Protein AF-A0A1B7X3L7-F1 (afdb_monomer_lite)

Structure (mmCIF, N/CA/C/O backbone):
data_AF-A0A1B7X3L7-F1
#
_entry.id   AF-A0A1B7X3L7-F1
#
loop_
_atom_site.group_PDB
_atom_site.id
_atom_site.type_symbol
_atom_site.label_atom_id
_atom_site.label_alt_id
_atom_site.label_comp_id
_atom_site.label_asym_id
_atom_site.label_entity_id
_atom_site.label_seq_id
_atom_site.pdbx_PDB_ins_code
_atom_site.Cartn_x
_atom_site.Cartn_y
_atom_site.Cartn_z
_atom_site.occupancy
_atom_site.B_iso_or_equiv
_atom_site.auth_seq_id
_atom_site.auth_comp_id
_atom_site.auth_asym_id
_atom_site.auth_atom_id
_atom_site.pdbx_PDB_model_num
ATOM 1 N N . MET A 1 1 ? -7.294 -8.422 2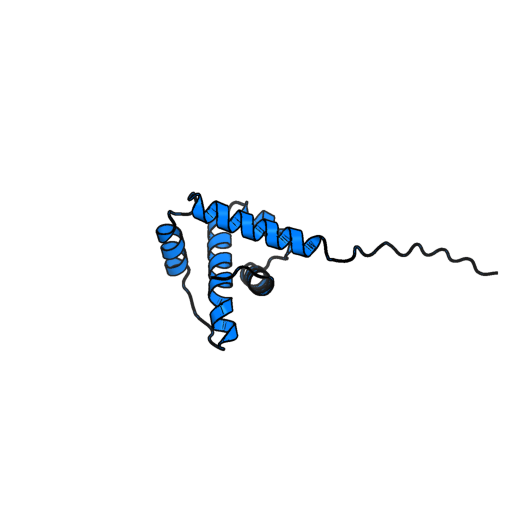.032 1.00 75.94 1 MET A N 1
ATOM 2 C CA . MET A 1 1 ? -7.029 -7.068 1.489 1.00 75.94 1 MET A CA 1
ATOM 3 C C . MET A 1 1 ? -7.841 -6.872 0.219 1.00 75.94 1 MET A C 1
ATOM 5 O O . MET A 1 1 ? -8.137 -7.863 -0.444 1.00 75.94 1 MET A O 1
ATOM 9 N N . ARG A 1 2 ? -8.229 -5.640 -0.125 1.00 77.69 2 ARG A N 1
ATOM 10 C CA . ARG A 1 2 ? -8.956 -5.361 -1.372 1.00 77.69 2 ARG A CA 1
ATOM 11 C C . ARG A 1 2 ? -8.414 -4.111 -2.049 1.00 77.69 2 ARG A C 1
ATOM 13 O O . ARG A 1 2 ? -8.508 -3.024 -1.499 1.00 77.69 2 ARG A O 1
ATOM 20 N N . PHE A 1 3 ? -7.929 -4.277 -3.272 1.00 78.25 3 PHE A N 1
ATOM 21 C CA . PHE A 1 3 ? -7.471 -3.184 -4.120 1.00 78.25 3 PHE A CA 1
ATOM 22 C C . PHE A 1 3 ? -8.656 -2.618 -4.905 1.00 78.25 3 PHE A C 1
ATOM 24 O O . PHE A 1 3 ? -9.285 -3.314 -5.700 1.00 78.25 3 PHE A O 1
ATOM 31 N N . CYS A 1 4 ? -9.034 -1.375 -4.616 1.00 80.06 4 CYS A N 1
ATOM 32 C CA . CYS A 1 4 ? -10.146 -0.689 -5.269 1.00 80.06 4 CYS A CA 1
ATOM 33 C C . CYS A 1 4 ? -9.919 0.826 -5.277 1.00 80.06 4 CYS A C 1
ATOM 35 O O . CYS A 1 4 ? -9.005 1.322 -4.617 1.00 80.06 4 CYS A O 1
ATOM 37 N N . THR A 1 5 ? -10.780 1.579 -5.967 1.00 83.19 5 THR A N 1
ATOM 38 C CA . THR A 1 5 ? -10.686 3.048 -6.064 1.00 83.19 5 THR A CA 1
ATOM 39 C C . THR A 1 5 ? -10.604 3.734 -4.697 1.00 83.19 5 THR A C 1
ATOM 41 O O . THR A 1 5 ? -9.929 4.750 -4.566 1.00 83.19 5 THR A O 1
ATOM 44 N N . TRP A 1 6 ? -11.244 3.176 -3.661 1.00 87.06 6 TRP A N 1
ATOM 45 C CA . TRP A 1 6 ? -11.141 3.707 -2.299 1.00 87.06 6 TRP A CA 1
ATOM 46 C C . TRP A 1 6 ? -9.729 3.543 -1.730 1.00 87.06 6 TRP A C 1
ATOM 48 O O . TRP A 1 6 ? -9.155 4.517 -1.257 1.00 87.06 6 TRP A O 1
ATOM 58 N N . SER A 1 7 ? -9.146 2.346 -1.830 1.00 86.06 7 SER A N 1
ATOM 59 C CA . SER A 1 7 ? -7.793 2.062 -1.333 1.00 86.06 7 SER A CA 1
ATOM 60 C C . SER A 1 7 ? -6.738 2.877 -2.071 1.00 86.06 7 SER A C 1
ATOM 62 O O . SER A 1 7 ? -5.815 3.376 -1.443 1.00 86.06 7 SER A O 1
ATOM 64 N N . LEU A 1 8 ? -6.918 3.090 -3.377 1.00 84.62 8 LEU A N 1
ATOM 65 C CA . LEU A 1 8 ? -6.053 3.966 -4.171 1.00 84.62 8 LEU A CA 1
ATOM 66 C C . LEU A 1 8 ? -6.184 5.431 -3.743 1.00 84.62 8 LEU A C 1
ATOM 68 O O . LEU A 1 8 ? -5.182 6.106 -3.538 1.00 84.62 8 LEU A O 1
ATOM 72 N N . LYS A 1 9 ? -7.412 5.924 -3.535 1.00 86.19 9 LYS A N 1
ATOM 73 C CA . LYS A 1 9 ? -7.634 7.283 -3.022 1.00 86.19 9 LYS A CA 1
ATOM 74 C C . LYS A 1 9 ? -7.009 7.469 -1.639 1.00 86.19 9 LYS A C 1
ATOM 76 O O . LYS A 1 9 ? -6.418 8.513 -1.377 1.00 86.19 9 LYS A O 1
ATOM 81 N N . ARG A 1 10 ? -7.140 6.472 -0.764 1.00 88.56 10 ARG A N 1
ATOM 82 C CA . ARG A 1 10 ? -6.545 6.476 0.574 1.00 88.56 10 ARG A CA 1
ATOM 83 C C . ARG A 1 10 ? -5.019 6.478 0.502 1.00 88.56 10 ARG A C 1
ATOM 85 O O . ARG A 1 10 ? -4.395 7.300 1.163 1.00 88.56 10 ARG A O 1
ATOM 92 N N . PHE A 1 11 ? -4.443 5.652 -0.365 1.00 90.19 11 PHE A N 1
ATOM 93 C CA . PHE A 1 11 ? -3.012 5.632 -0.646 1.00 90.19 11 PHE A CA 1
ATOM 94 C C . PHE A 1 11 ? -2.498 6.998 -1.124 1.00 90.19 11 PHE A C 1
ATOM 96 O O . PHE A 1 11 ? -1.550 7.521 -0.545 1.00 90.19 11 PHE A O 1
ATOM 103 N N . CYS A 1 12 ? -3.173 7.632 -2.089 1.00 89.25 12 CYS A N 1
ATOM 104 C CA . CYS A 1 12 ? -2.844 8.986 -2.546 1.00 89.25 12 CYS A CA 1
ATOM 105 C C . CYS A 1 12 ? -2.846 10.012 -1.404 1.00 89.25 12 CYS A C 1
ATOM 107 O O . CYS A 1 12 ? -1.952 10.846 -1.321 1.00 89.25 12 CYS A O 1
ATOM 109 N N . GLN A 1 13 ? -3.830 9.944 -0.501 1.00 89.44 13 GLN A N 1
ATOM 110 C CA . GLN A 1 13 ? -3.902 10.841 0.658 1.00 89.44 13 GLN A CA 1
ATOM 111 C C . GLN A 1 13 ? -2.750 10.630 1.639 1.00 89.44 13 GLN A C 1
ATOM 113 O O . GLN A 1 13 ? -2.235 11.602 2.179 1.00 89.44 13 GLN A O 1
ATOM 118 N N . VAL A 1 14 ? -2.376 9.374 1.882 1.00 88.81 14 VAL A N 1
ATOM 119 C CA . VAL A 1 14 ? -1.278 9.013 2.785 1.00 88.81 14 VAL A CA 1
ATOM 120 C C . VAL A 1 14 ? 0.066 9.437 2.199 1.00 88.81 14 VAL A C 1
ATOM 122 O O . VAL A 1 14 ? 0.875 10.011 2.918 1.00 88.81 14 VAL A O 1
ATOM 125 N N . GLN A 1 15 ? 0.282 9.202 0.903 1.00 85.44 15 GLN A N 1
ATOM 126 C CA . GLN A 1 15 ? 1.529 9.564 0.228 1.00 85.44 15 GLN A CA 1
ATOM 127 C C . GLN A 1 15 ? 1.618 11.036 -0.178 1.00 85.44 15 GLN A C 1
ATOM 129 O O . GLN A 1 15 ? 2.686 11.495 -0.567 1.00 85.44 15 GLN A O 1
ATOM 134 N N . GLY A 1 16 ? 0.516 11.787 -0.108 1.00 87.00 16 GLY A N 1
ATOM 135 C CA . GLY A 1 16 ? 0.483 13.177 -0.564 1.00 87.00 16 GLY A CA 1
ATOM 136 C C . GLY A 1 16 ? 0.642 13.325 -2.081 1.00 87.00 16 GLY A C 1
ATOM 137 O O . GLY A 1 16 ? 1.075 14.377 -2.540 1.00 87.00 16 GLY A O 1
ATOM 138 N N . ILE A 1 17 ? 0.289 12.290 -2.849 1.00 86.88 17 ILE A N 1
ATOM 139 C CA . ILE A 1 17 ? 0.429 12.250 -4.312 1.00 86.88 17 ILE A CA 1
ATOM 140 C C . ILE A 1 17 ? -0.930 12.273 -5.007 1.00 86.88 17 ILE A C 1
ATOM 142 O O . ILE A 1 17 ? -1.960 11.894 -4.438 1.00 86.88 17 ILE A O 1
ATOM 146 N N . SER A 1 18 ? -0.949 12.672 -6.273 1.00 83.81 18 SER A N 1
ATOM 147 C CA . SER A 1 18 ? -2.123 12.535 -7.128 1.00 83.81 18 SER A CA 1
ATOM 148 C C . SER A 1 18 ? -2.252 11.112 -7.700 1.00 83.81 18 SER A C 1
ATOM 150 O O . SER A 1 18 ? -1.269 10.374 -7.780 1.00 83.81 18 SER A O 1
ATOM 152 N N . PRO A 1 19 ? -3.449 10.698 -8.162 1.00 79.88 19 PRO A N 1
ATOM 153 C CA . PRO A 1 19 ? -3.625 9.396 -8.807 1.00 79.88 19 PRO A CA 1
ATOM 154 C C . PRO A 1 19 ? -2.744 9.163 -10.044 1.00 79.88 19 PRO A C 1
ATOM 156 O O . PRO A 1 19 ? -2.467 8.016 -10.377 1.00 79.88 19 PRO A O 1
ATOM 159 N N . ALA A 1 20 ? -2.308 10.231 -10.722 1.00 80.62 20 ALA A N 1
ATOM 160 C CA . ALA A 1 20 ? -1.426 10.135 -11.885 1.00 80.62 20 ALA A CA 1
ATOM 161 C C . ALA A 1 20 ? 0.004 9.711 -11.506 1.00 80.62 20 ALA A C 1
ATOM 163 O O . ALA A 1 20 ? 0.689 9.094 -12.312 1.00 80.62 20 ALA A O 1
ATOM 164 N N . GLU A 1 21 ? 0.422 9.993 -10.272 1.00 82.62 21 GLU A N 1
ATOM 165 C CA . GLU A 1 21 ? 1.775 9.742 -9.760 1.00 82.62 21 GLU A CA 1
ATOM 166 C C . GLU A 1 21 ? 1.897 8.371 -9.072 1.00 82.62 21 GLU A C 1
ATOM 168 O O . GLU A 1 21 ? 2.968 8.009 -8.591 1.00 82.62 21 GLU A O 1
ATOM 173 N N . ILE A 1 22 ? 0.816 7.576 -9.020 1.00 82.81 22 ILE A N 1
ATOM 174 C CA . ILE A 1 22 ? 0.821 6.249 -8.376 1.00 82.81 22 ILE A CA 1
ATOM 175 C C . ILE A 1 22 ? 1.854 5.322 -9.027 1.00 82.81 22 ILE A C 1
ATOM 177 O O . ILE A 1 22 ? 2.570 4.618 -8.319 1.00 82.81 22 ILE A O 1
ATOM 181 N N . GLY A 1 23 ? 1.932 5.310 -10.362 1.00 79.19 23 GLY A N 1
ATOM 182 C CA . GLY A 1 23 ? 2.878 4.458 -11.089 1.00 79.19 23 GLY A CA 1
ATOM 183 C C . GLY A 1 23 ? 4.334 4.814 -10.789 1.00 79.19 23 GLY A C 1
ATOM 184 O O . GLY A 1 23 ? 5.150 3.924 -10.549 1.00 79.19 23 GLY A O 1
ATOM 185 N N . ASP A 1 24 ? 4.636 6.110 -10.719 1.00 82.62 24 ASP A N 1
ATOM 186 C CA . ASP A 1 24 ? 5.977 6.613 -10.414 1.00 82.62 24 ASP A CA 1
ATOM 187 C C . ASP A 1 24 ? 6.353 6.332 -8.950 1.00 82.62 24 ASP A C 1
ATOM 189 O O . ASP A 1 24 ? 7.455 5.870 -8.659 1.00 82.62 24 ASP A O 1
ATOM 193 N N . ALA A 1 25 ? 5.412 6.507 -8.017 1.00 82.94 25 ALA A N 1
ATOM 194 C CA . ALA A 1 25 ? 5.632 6.221 -6.600 1.00 82.94 25 ALA A CA 1
ATOM 195 C C . ALA A 1 25 ? 5.915 4.734 -6.323 1.00 82.94 25 ALA A C 1
ATOM 197 O O . ALA A 1 25 ? 6.693 4.415 -5.428 1.00 82.94 25 ALA A O 1
ATOM 198 N N . LEU A 1 26 ? 5.302 3.826 -7.090 1.00 80.38 26 LEU A N 1
ATOM 199 C CA . LEU 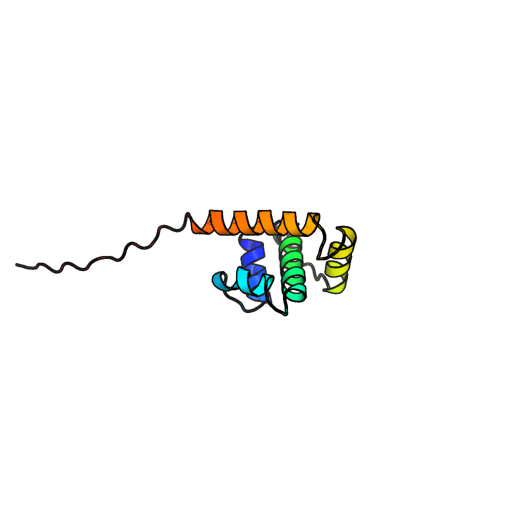A 1 26 ? 5.495 2.375 -6.967 1.00 80.38 26 LEU A CA 1
ATOM 200 C C . LEU A 1 26 ? 6.711 1.839 -7.743 1.00 80.38 26 LEU A C 1
ATOM 202 O O . LEU A 1 26 ? 6.965 0.637 -7.699 1.00 80.38 26 LEU A O 1
ATOM 206 N N . SER A 1 27 ? 7.429 2.695 -8.475 1.00 76.88 27 SER A N 1
ATOM 207 C CA . SER A 1 27 ? 8.597 2.311 -9.283 1.00 76.88 27 SER A CA 1
ATOM 208 C C . SER A 1 27 ? 9.870 3.116 -8.973 1.00 76.88 27 SER A C 1
ATOM 210 O O . SER A 1 27 ? 10.940 2.781 -9.481 1.00 76.88 27 SER A O 1
ATOM 212 N N . GLY A 1 28 ? 9.776 4.152 -8.131 1.00 72.56 28 GLY A N 1
ATOM 213 C CA . GLY A 1 28 ? 10.884 5.024 -7.727 1.00 72.56 28 GLY A CA 1
ATOM 214 C C . GLY A 1 28 ? 11.735 4.518 -6.551 1.00 72.56 28 GLY A C 1
ATOM 215 O O . GLY A 1 28 ? 11.615 3.387 -6.086 1.00 72.56 28 GLY A O 1
ATOM 216 N N . GLU A 1 29 ? 12.608 5.375 -6.018 1.00 66.81 29 GLU A N 1
ATOM 217 C CA . GLU A 1 29 ? 13.546 5.004 -4.940 1.00 66.81 29 GLU A CA 1
ATOM 218 C C . GLU A 1 29 ? 12.855 4.694 -3.598 1.00 66.81 29 GLU A C 1
ATOM 220 O O . GLU A 1 29 ? 13.303 3.819 -2.861 1.00 66.81 29 GLU A O 1
ATOM 225 N N . SER A 1 30 ? 11.716 5.331 -3.308 1.00 72.44 30 SER A N 1
ATOM 226 C CA . SER A 1 30 ? 10.895 5.075 -2.109 1.00 72.44 30 SER A CA 1
ATOM 227 C C . SER A 1 30 ? 9.808 4.016 -2.339 1.00 72.44 30 SER A C 1
ATOM 229 O O . SER A 1 30 ? 8.751 4.046 -1.704 1.00 72.44 30 SER A O 1
ATOM 231 N N . THR A 1 31 ? 10.048 3.077 -3.262 1.00 81.88 31 THR A N 1
ATOM 232 C CA . THR A 1 31 ? 9.059 2.058 -3.642 1.00 81.88 31 THR A CA 1
ATOM 233 C C . THR A 1 31 ? 8.602 1.237 -2.439 1.00 81.88 31 THR A C 1
ATOM 235 O O . THR A 1 31 ? 7.411 0.991 -2.310 1.00 81.88 31 THR A O 1
ATOM 238 N N . LEU A 1 32 ? 9.489 0.859 -1.512 1.00 83.44 32 LEU A N 1
ATOM 239 C CA . LEU A 1 32 ? 9.090 0.039 -0.361 1.00 83.44 32 LEU A CA 1
ATOM 240 C C . LEU A 1 32 ? 8.044 0.736 0.524 1.00 83.44 32 LEU A C 1
ATOM 242 O O . LEU A 1 32 ? 6.999 0.151 0.801 1.00 83.44 32 LEU A O 1
ATOM 246 N N . ASP A 1 33 ? 8.267 1.999 0.887 1.00 87.94 33 ASP A N 1
ATOM 247 C CA . ASP A 1 33 ? 7.305 2.776 1.678 1.00 87.94 33 ASP A CA 1
ATOM 248 C C . ASP A 1 33 ? 5.976 2.956 0.932 1.00 87.94 33 ASP A C 1
ATOM 250 O O . ASP A 1 33 ? 4.893 2.887 1.520 1.00 87.94 33 ASP A O 1
ATOM 254 N N . ALA A 1 34 ? 6.029 3.143 -0.390 1.00 88.81 34 ALA A N 1
ATOM 255 C CA . ALA A 1 34 ? 4.833 3.223 -1.220 1.00 88.81 34 ALA A CA 1
ATOM 256 C C . ALA A 1 34 ? 4.058 1.895 -1.247 1.00 88.81 34 ALA A C 1
ATOM 258 O O . ALA A 1 34 ? 2.834 1.892 -1.106 1.00 88.81 34 ALA A O 1
ATOM 259 N N . ILE A 1 35 ? 4.753 0.764 -1.362 1.00 87.69 35 ILE A N 1
ATOM 260 C CA . ILE A 1 35 ? 4.165 -0.578 -1.314 1.00 87.69 35 ILE A CA 1
ATOM 261 C C . ILE A 1 35 ? 3.499 -0.824 0.045 1.00 87.69 35 ILE A C 1
ATOM 263 O O . ILE A 1 35 ? 2.345 -1.258 0.092 1.00 87.69 35 ILE A O 1
ATOM 267 N N . VAL A 1 36 ? 4.190 -0.495 1.138 1.00 91.12 36 VAL A N 1
ATOM 268 C CA . VAL A 1 36 ? 3.678 -0.620 2.509 1.00 91.12 36 VAL A CA 1
ATOM 269 C C . VAL A 1 36 ?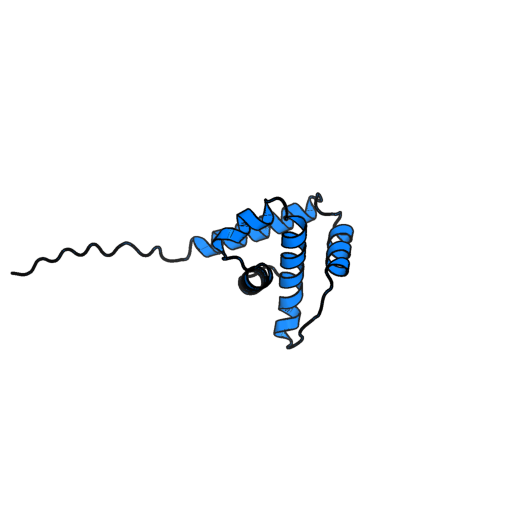 2.411 0.219 2.685 1.00 91.12 36 VAL A C 1
ATOM 271 O O . VAL A 1 36 ? 1.359 -0.301 3.062 1.00 91.12 36 VAL A O 1
ATOM 274 N N . ASN A 1 37 ? 2.448 1.500 2.313 1.00 91.12 37 ASN A N 1
ATOM 275 C CA . ASN A 1 37 ? 1.292 2.392 2.417 1.00 91.12 37 ASN A CA 1
ATOM 276 C C . ASN A 1 37 ? 0.107 1.940 1.548 1.00 91.12 37 ASN A C 1
ATOM 278 O O . ASN A 1 37 ? -1.059 2.108 1.934 1.00 91.12 37 ASN A O 1
ATOM 282 N N . LEU A 1 38 ? 0.378 1.353 0.382 1.00 89.06 38 LEU A N 1
ATOM 283 C CA . LEU A 1 38 ? -0.650 0.815 -0.501 1.00 89.06 38 LEU A CA 1
ATOM 284 C C . LEU A 1 38 ? -1.319 -0.425 0.103 1.00 89.06 38 LEU A C 1
ATOM 286 O O . LEU A 1 38 ? -2.551 -0.501 0.136 1.00 89.06 38 LEU A O 1
ATOM 290 N N . LEU A 1 39 ? -0.529 -1.380 0.599 1.00 89.00 39 LEU A N 1
ATOM 291 C CA . LEU A 1 39 ? -1.028 -2.590 1.257 1.00 89.00 39 LEU A CA 1
ATOM 292 C C . LEU A 1 39 ? -1.827 -2.243 2.511 1.00 89.00 39 LEU A C 1
ATOM 294 O O . LEU A 1 39 ? -2.934 -2.757 2.688 1.00 89.00 39 LEU A O 1
ATOM 298 N N . ARG A 1 40 ? -1.337 -1.289 3.310 1.00 91.25 40 ARG A N 1
ATOM 299 C CA . ARG A 1 40 ? -2.062 -0.736 4.459 1.00 91.25 40 ARG A CA 1
ATOM 300 C C . ARG A 1 40 ? -3.431 -0.199 4.049 1.00 91.25 40 ARG A C 1
ATOM 302 O O . ARG A 1 40 ? -4.453 -0.620 4.585 1.00 91.25 40 ARG A O 1
ATOM 309 N N . SER A 1 41 ? -3.478 0.640 3.016 1.00 89.94 41 SER A N 1
ATOM 310 C CA . SER A 1 41 ? -4.726 1.216 2.489 1.00 89.94 41 SER A CA 1
ATOM 311 C C . SER A 1 41 ? -5.693 0.155 1.930 1.00 89.94 41 SER A C 1
ATOM 313 O O . SER A 1 41 ? -6.918 0.300 1.991 1.00 89.94 41 SER A O 1
ATOM 315 N N . ALA A 1 42 ? -5.167 -0.937 1.372 1.00 88.44 42 ALA A N 1
ATOM 316 C CA . ALA A 1 42 ? -5.956 -2.069 0.885 1.00 88.44 42 ALA A CA 1
ATOM 317 C C . ALA A 1 42 ? -6.483 -2.970 2.018 1.00 88.44 42 ALA A C 1
ATOM 319 O O . ALA A 1 42 ? -7.541 -3.594 1.869 1.00 88.44 42 ALA A O 1
ATOM 320 N N . ALA A 1 43 ? -5.764 -3.053 3.137 1.00 88.94 43 ALA A N 1
ATOM 321 C CA . ALA A 1 43 ? -6.187 -3.742 4.353 1.00 88.94 43 ALA A CA 1
ATOM 322 C C . ALA A 1 43 ? -7.206 -2.921 5.164 1.00 88.94 43 ALA A C 1
ATOM 324 O O . ALA A 1 43 ? -8.128 -3.499 5.733 1.00 88.94 43 ALA A O 1
ATOM 325 N N . GLU A 1 44 ? -7.102 -1.588 5.149 1.00 88.31 44 GLU A N 1
ATOM 326 C CA . GLU A 1 44 ? -8.038 -0.665 5.810 1.00 88.31 44 GLU A CA 1
ATOM 327 C C . GLU A 1 44 ? -9.464 -0.763 5.248 1.00 88.31 44 GLU A C 1
ATOM 329 O O . GLU A 1 44 ? -10.430 -0.734 6.002 1.00 88.31 44 GLU A O 1
ATOM 334 N N . TYR A 1 45 ? -9.622 -0.899 3.928 1.00 86.31 45 TYR A N 1
ATOM 335 C CA . TYR A 1 45 ? -10.933 -0.822 3.268 1.00 86.31 45 TYR A CA 1
ATOM 336 C C . TYR A 1 45 ? -12.037 -1.749 3.822 1.00 86.31 45 TYR A C 1
ATOM 338 O O . TYR A 1 45 ? -13.145 -1.256 4.053 1.00 86.31 45 TYR A O 1
ATOM 346 N N . PRO A 1 46 ? -11.820 -3.071 3.999 1.00 84.44 46 PRO A N 1
ATOM 347 C CA . PRO A 1 46 ? -12.850 -3.944 4.564 1.00 84.44 46 PRO A CA 1
ATOM 348 C C . PRO A 1 46 ? -13.272 -3.514 5.974 1.00 84.44 46 PRO A C 1
ATOM 350 O O . PRO A 1 46 ? -14.462 -3.504 6.261 1.00 84.44 46 PRO A O 1
ATOM 353 N N . LEU A 1 47 ? -12.326 -3.069 6.803 1.00 87.06 47 LEU A N 1
ATOM 354 C CA . LEU A 1 47 ? -12.583 -2.631 8.177 1.00 87.06 47 LEU A CA 1
ATOM 355 C C . LEU A 1 47 ? -13.272 -1.263 8.217 1.00 87.06 47 LEU A C 1
ATOM 357 O O . LEU A 1 47 ? -14.210 -1.056 8.983 1.00 87.06 47 LEU A O 1
ATOM 361 N N . TYR A 1 48 ? -12.901 -0.365 7.303 1.00 84.75 48 TYR A N 1
ATOM 362 C CA . TYR A 1 48 ? -13.559 0.927 7.137 1.00 84.75 48 TYR A CA 1
ATOM 363 C C . TYR A 1 48 ? -15.050 0.772 6.809 1.00 84.75 48 TYR A C 1
ATOM 365 O O . TYR A 1 48 ? -15.883 1.524 7.313 1.00 84.75 48 TYR A O 1
ATOM 373 N N . LYS A 1 49 ? -15.415 -0.230 5.998 1.00 77.75 49 LYS A N 1
ATOM 374 C CA . LYS A 1 49 ? -16.824 -0.548 5.703 1.00 77.75 49 LYS A CA 1
ATOM 375 C C . LYS A 1 49 ? -17.613 -1.011 6.926 1.00 77.75 49 LYS A C 1
ATOM 377 O O . LYS A 1 49 ? -18.830 -0.863 6.937 1.00 77.75 49 LYS A O 1
ATOM 382 N N . GLU A 1 50 ? -16.928 -1.540 7.930 1.00 86.00 50 GLU A N 1
ATOM 383 C CA . GLU A 1 50 ? -17.495 -1.978 9.207 1.00 86.00 50 GLU A CA 1
ATOM 384 C C . GLU A 1 50 ? -17.454 -0.864 10.271 1.00 86.00 50 GLU A C 1
ATOM 386 O O . GLU A 1 50 ? -17.869 -1.073 11.407 1.00 86.00 50 GLU A O 1
ATOM 391 N N . GLY A 1 51 ? -16.987 0.340 9.909 1.00 84.94 51 GLY A N 1
ATOM 392 C CA . GLY A 1 51 ? -16.847 1.476 10.823 1.00 84.94 51 GLY A CA 1
ATOM 393 C C . GLY A 1 51 ? -15.625 1.386 11.739 1.00 84.94 51 GLY A C 1
ATOM 394 O O . GLY A 1 51 ? -15.518 2.154 12.693 1.00 84.94 51 GLY A O 1
ATOM 395 N N . ILE A 1 52 ? -14.704 0.465 11.456 1.00 87.12 52 ILE A N 1
ATOM 396 C CA . ILE A 1 52 ? -13.474 0.264 12.215 1.00 87.12 52 ILE A CA 1
ATOM 397 C C . ILE A 1 52 ? -12.349 1.030 11.519 1.00 87.12 52 ILE A C 1
ATOM 399 O O . ILE A 1 52 ? -12.121 0.874 10.319 1.00 87.12 52 ILE A O 1
ATOM 403 N N . THR A 1 53 ? -11.615 1.831 12.288 1.00 80.06 53 THR A N 1
ATOM 404 C CA . THR A 1 53 ? -10.403 2.511 11.816 1.00 80.06 53 THR A CA 1
ATOM 405 C C . THR A 1 53 ? -9.189 1.768 12.370 1.00 80.06 53 THR A C 1
ATOM 407 O O . THR A 1 53 ? -8.771 2.051 13.494 1.00 80.06 53 THR A O 1
ATOM 410 N N . PRO A 1 54 ? -8.652 0.773 11.646 1.00 79.88 54 PRO A N 1
ATOM 411 C CA . PRO A 1 54 ? -7.482 0.043 12.108 1.00 79.88 54 PRO A CA 1
ATOM 412 C C . PRO A 1 54 ? -6.246 0.946 12.082 1.00 79.88 54 PRO A C 1
ATOM 414 O O . PRO A 1 54 ? -6.123 1.823 11.227 1.00 79.88 54 PRO A O 1
ATOM 417 N N . ASN A 1 55 ? -5.322 0.706 13.009 1.00 82.38 55 ASN A N 1
ATOM 418 C CA . ASN A 1 55 ? -4.027 1.373 13.050 1.00 82.38 55 ASN A CA 1
ATOM 419 C C . ASN A 1 55 ? -2.925 0.339 12.815 1.00 82.38 55 ASN A C 1
ATOM 421 O O . ASN A 1 55 ? -2.305 -0.129 13.765 1.00 82.38 55 ASN A O 1
ATOM 425 N N . PHE A 1 56 ? -2.751 -0.057 11.555 1.00 88.12 56 PHE A N 1
ATOM 426 C CA . PHE A 1 56 ? -1.677 -0.964 11.163 1.00 88.12 56 PHE A CA 1
ATOM 427 C C . PHE A 1 56 ? -0.350 -0.210 11.136 1.00 88.12 56 PHE A C 1
ATOM 429 O O . PHE A 1 56 ? -0.238 0.844 10.504 1.00 88.12 56 PHE A O 1
ATOM 436 N N . THR A 1 57 ? 0.646 -0.761 11.811 1.00 90.00 57 THR A N 1
ATOM 437 C CA . THR A 1 57 ? 2.018 -0.261 11.793 1.00 90.00 57 THR A CA 1
ATOM 438 C C . THR A 1 57 ? 2.745 -0.723 10.535 1.00 90.00 57 THR A C 1
ATOM 440 O O . THR A 1 57 ? 2.403 -1.743 9.938 1.00 90.00 57 THR A O 1
ATOM 443 N N . ASP A 1 58 ? 3.783 0.008 10.137 1.00 87.75 58 ASP A N 1
ATOM 444 C CA . ASP A 1 58 ? 4.554 -0.336 8.938 1.00 87.75 58 ASP A CA 1
ATOM 445 C C . ASP A 1 58 ? 5.268 -1.691 9.086 1.00 87.75 58 ASP A C 1
ATOM 447 O O . ASP A 1 58 ? 5.375 -2.435 8.116 1.00 87.75 58 ASP A O 1
ATOM 451 N N . LEU A 1 59 ? 5.670 -2.060 10.311 1.00 90.31 59 LEU A N 1
ATOM 452 C CA . LEU A 1 59 ? 6.276 -3.362 10.609 1.00 90.31 59 LEU A CA 1
ATOM 453 C C . LEU A 1 59 ? 5.299 -4.523 10.397 1.00 90.31 59 LEU A C 1
ATOM 455 O O . LEU A 1 59 ? 5.673 -5.510 9.778 1.00 90.31 59 LEU A O 1
ATOM 459 N N . GLU A 1 60 ? 4.041 -4.389 10.830 1.00 91.44 60 GLU A N 1
ATOM 460 C CA . GLU A 1 60 ? 3.021 -5.424 10.591 1.00 91.44 60 GLU A CA 1
ATOM 461 C C . GLU A 1 60 ? 2.774 -5.632 9.094 1.00 91.44 60 GLU A C 1
ATOM 463 O O . GLU A 1 60 ? 2.568 -6.753 8.638 1.00 91.44 60 GLU A O 1
ATOM 468 N N . VAL A 1 61 ? 2.812 -4.554 8.309 1.00 90.25 61 VAL A N 1
ATOM 469 C CA . VAL A 1 61 ? 2.656 -4.647 6.856 1.00 90.25 61 VAL A CA 1
ATOM 470 C C . VAL A 1 61 ? 3.887 -5.292 6.211 1.00 90.25 61 VAL A C 1
ATOM 472 O O . VAL A 1 61 ? 3.726 -6.080 5.279 1.00 90.25 61 VAL A O 1
ATOM 475 N N . CYS A 1 62 ? 5.096 -5.003 6.700 1.00 90.94 62 CYS A N 1
ATOM 476 C CA . CYS A 1 62 ? 6.318 -5.687 6.274 1.00 90.94 62 CYS A CA 1
ATOM 477 C C . CYS A 1 62 ? 6.272 -7.189 6.582 1.00 90.94 62 CYS A C 1
ATOM 479 O O . CYS A 1 62 ? 6.584 -7.979 5.694 1.00 90.94 62 CYS A O 1
ATOM 481 N N . ASP A 1 63 ? 5.787 -7.589 7.760 1.00 92.25 63 ASP A N 1
ATOM 482 C CA . ASP A 1 63 ? 5.596 -9.005 8.103 1.00 92.25 63 ASP A CA 1
ATOM 483 C C . ASP A 1 63 ? 4.648 -9.691 7.104 1.00 92.25 63 ASP A C 1
ATOM 485 O O . ASP A 1 63 ? 4.930 -10.789 6.627 1.00 92.25 63 ASP A O 1
ATOM 489 N N . TRP A 1 64 ? 3.564 -9.025 6.682 1.00 90.88 64 TRP A N 1
ATOM 490 C CA . TRP A 1 64 ? 2.676 -9.574 5.648 1.00 90.88 64 TRP A CA 1
ATOM 491 C C . TRP A 1 64 ? 3.369 -9.735 4.295 1.00 90.88 64 TRP A C 1
ATOM 493 O O . TRP A 1 64 ? 3.054 -10.669 3.557 1.00 90.88 64 TRP A O 1
ATOM 503 N N . ILE A 1 65 ? 4.263 -8.806 3.939 1.00 88.25 65 ILE A N 1
ATOM 504 C CA . ILE A 1 65 ? 5.057 -8.880 2.708 1.00 88.25 65 ILE A CA 1
ATOM 505 C C . ILE A 1 65 ? 6.010 -10.076 2.786 1.00 88.25 65 ILE A C 1
ATOM 507 O O . ILE A 1 65 ? 6.116 -10.831 1.819 1.00 88.25 65 ILE A O 1
ATOM 511 N N . ASP A 1 66 ? 6.657 -10.293 3.926 1.00 89.88 66 ASP A N 1
ATOM 512 C CA . ASP A 1 66 ? 7.551 -11.431 4.136 1.00 89.88 66 ASP A CA 1
ATOM 513 C C . ASP A 1 66 ? 6.791 -12.767 4.123 1.00 89.88 66 ASP A C 1
ATOM 515 O O . ASP A 1 66 ? 7.223 -13.706 3.449 1.00 89.88 66 ASP A O 1
ATOM 519 N N . ASP A 1 67 ? 5.595 -12.829 4.718 1.00 89.38 67 ASP A N 1
ATOM 520 C CA . ASP A 1 67 ? 4.710 -14.005 4.696 1.00 89.38 67 ASP A CA 1
ATOM 521 C C . ASP A 1 67 ? 4.304 -14.427 3.271 1.00 89.38 67 ASP A C 1
ATOM 523 O O . ASP A 1 67 ? 4.112 -15.615 2.977 1.00 89.38 67 ASP A O 1
ATOM 527 N N . ILE A 1 68 ? 4.183 -13.471 2.343 1.00 83.88 68 ILE A N 1
ATOM 528 C CA . ILE A 1 68 ? 3.903 -13.755 0.926 1.00 83.88 68 ILE A CA 1
ATOM 529 C C . ILE A 1 68 ? 5.172 -13.993 0.091 1.00 83.88 68 ILE A C 1
ATOM 531 O O . ILE A 1 68 ? 5.062 -14.291 -1.101 1.00 83.88 68 ILE A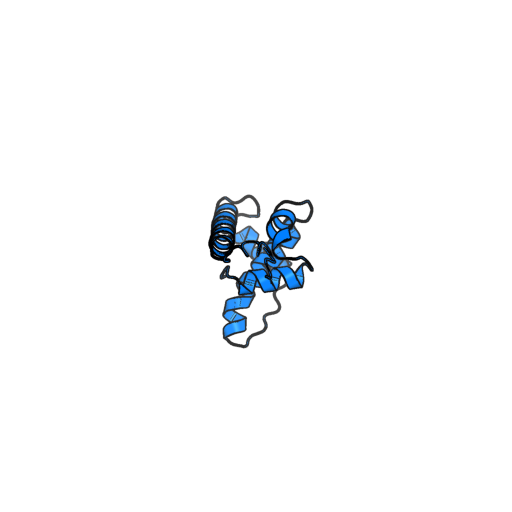 O 1
ATOM 535 N N . GLY A 1 69 ? 6.355 -13.973 0.711 1.00 84.44 69 GLY A N 1
ATOM 536 C CA . GLY A 1 69 ? 7.648 -14.294 0.098 1.00 84.44 69 GLY A CA 1
ATOM 537 C C . GLY A 1 69 ? 8.544 -13.085 -0.183 1.00 84.44 69 GLY A C 1
ATOM 538 O O . GLY A 1 69 ? 9.494 -13.206 -0.959 1.00 84.44 69 GLY A O 1
ATOM 539 N N . GLY A 1 70 ? 8.236 -11.926 0.394 1.00 86.00 70 GLY A N 1
ATOM 540 C CA . GLY A 1 70 ? 9.004 -10.693 0.269 1.00 86.00 70 GLY A CA 1
ATOM 541 C C . GLY A 1 70 ? 8.631 -9.832 -0.944 1.00 86.00 70 GLY A C 1
ATOM 542 O O . GLY A 1 70 ? 7.789 -10.183 -1.779 1.00 86.00 70 GLY A O 1
ATOM 543 N N . ILE A 1 71 ? 9.317 -8.692 -1.067 1.00 80.88 71 ILE A N 1
ATOM 544 C CA . ILE A 1 71 ? 9.050 -7.650 -2.080 1.00 80.88 71 ILE A CA 1
ATOM 545 C C . ILE A 1 71 ? 9.342 -8.142 -3.510 1.00 80.88 71 ILE A C 1
ATOM 547 O O . ILE A 1 71 ? 8.696 -7.740 -4.474 1.00 80.88 71 ILE A O 1
ATOM 551 N N . ALA A 1 72 ? 10.306 -9.052 -3.652 1.00 79.44 72 ALA A N 1
ATOM 552 C CA . ALA A 1 72 ? 10.676 -9.650 -4.934 1.00 79.44 72 ALA A CA 1
ATOM 553 C C . ALA A 1 72 ? 9.868 -10.918 -5.270 1.00 79.44 72 ALA A C 1
ATOM 555 O O . ALA A 1 72 ? 10.153 -11.576 -6.272 1.00 79.44 72 ALA A O 1
ATOM 556 N N . SER A 1 73 ? 8.885 -11.294 -4.442 1.00 84.69 73 SER A N 1
ATOM 557 C CA . SER A 1 73 ? 8.085 -12.492 -4.691 1.00 84.69 73 SER A CA 1
ATOM 558 C C . SER A 1 73 ? 7.223 -12.346 -5.940 1.00 84.69 73 SER A C 1
ATOM 560 O O . SER A 1 73 ? 6.641 -11.295 -6.219 1.00 84.69 73 SER A O 1
ATOM 562 N N . THR A 1 74 ? 7.061 -13.453 -6.661 1.00 84.06 74 THR A N 1
ATOM 563 C CA . THR A 1 74 ? 6.124 -13.539 -7.788 1.00 84.06 74 THR A CA 1
ATOM 564 C C . THR A 1 74 ? 4.691 -13.236 -7.352 1.00 84.06 74 THR A C 1
ATOM 566 O O . THR A 1 74 ? 3.953 -12.589 -8.083 1.00 84.06 74 THR A O 1
ATOM 569 N N . LYS A 1 75 ? 4.320 -13.607 -6.119 1.00 83.12 75 LYS A N 1
ATOM 570 C CA . LYS A 1 75 ? 3.003 -13.303 -5.545 1.00 83.12 75 LYS A CA 1
ATOM 571 C C . LYS A 1 75 ? 2.752 -11.803 -5.432 1.00 83.12 75 LYS A C 1
ATOM 573 O O . LYS A 1 75 ? 1.668 -11.341 -5.779 1.00 83.12 75 LYS A O 1
ATOM 578 N N . LEU A 1 76 ? 3.733 -11.038 -4.951 1.00 81.44 76 LEU A N 1
ATOM 579 C CA . LEU A 1 76 ? 3.583 -9.592 -4.851 1.00 81.44 76 LEU A CA 1
ATOM 580 C C . LEU A 1 76 ? 3.565 -8.941 -6.245 1.00 81.44 76 LEU A C 1
ATOM 582 O O . LEU A 1 76 ? 2.758 -8.045 -6.489 1.00 81.44 76 LEU A O 1
ATOM 586 N N . GLN A 1 77 ? 4.371 -9.438 -7.187 1.00 82.94 77 GLN A N 1
ATOM 587 C CA . GLN A 1 77 ? 4.324 -8.993 -8.585 1.00 82.94 77 GLN A CA 1
ATOM 588 C C . GLN A 1 77 ? 2.949 -9.233 -9.231 1.00 82.94 77 GLN A C 1
ATOM 590 O O . GLN A 1 77 ? 2.432 -8.347 -9.914 1.00 82.94 77 GLN A O 1
ATOM 595 N N . ASP A 1 78 ? 2.318 -10.380 -8.971 1.00 83.56 78 ASP A N 1
ATOM 596 C CA . ASP A 1 78 ? 0.967 -10.686 -9.454 1.00 83.56 78 ASP A CA 1
ATOM 597 C C . ASP A 1 78 ? -0.078 -9.729 -8.862 1.00 83.56 78 ASP A C 1
ATOM 599 O O . ASP A 1 78 ? -0.965 -9.252 -9.573 1.00 83.56 78 ASP A O 1
ATOM 603 N N . ILE A 1 79 ? 0.051 -9.378 -7.577 1.00 79.81 79 ILE A N 1
ATOM 604 C CA . ILE A 1 79 ? -0.803 -8.375 -6.925 1.00 79.81 79 ILE A CA 1
ATOM 605 C C . ILE A 1 79 ? -0.659 -7.011 -7.612 1.00 79.81 79 ILE A C 1
ATOM 607 O O . ILE A 1 79 ? -1.668 -6.374 -7.928 1.00 79.81 79 ILE A O 1
ATOM 611 N N . PHE A 1 80 ? 0.572 -6.573 -7.890 1.00 78.62 80 PHE A N 1
ATOM 612 C CA . PHE A 1 80 ? 0.818 -5.314 -8.598 1.00 78.62 80 PHE A CA 1
ATOM 613 C C . PHE A 1 80 ? 0.292 -5.322 -10.025 1.00 78.62 80 PHE A C 1
ATOM 615 O O . PHE A 1 80 ? -0.227 -4.307 -10.490 1.00 78.62 80 PHE A O 1
ATOM 622 N N . LYS A 1 81 ? 0.362 -6.462 -10.709 1.00 79.94 81 LYS A N 1
ATOM 623 C CA . LYS A 1 81 ? -0.212 -6.612 -12.043 1.00 79.94 81 LYS A CA 1
ATOM 624 C C . LYS A 1 81 ? -1.728 -6.425 -12.021 1.00 79.94 81 LYS A C 1
ATOM 626 O O . LYS A 1 81 ? -2.242 -5.594 -12.762 1.00 79.94 81 LYS A O 1
ATOM 631 N N . VAL A 1 82 ? -2.429 -7.102 -11.109 1.00 76.94 82 VAL A N 1
ATOM 632 C CA . VAL A 1 82 ? -3.886 -6.953 -10.938 1.00 76.94 82 VAL A CA 1
ATOM 633 C C . VAL A 1 82 ? -4.265 -5.519 -10.548 1.00 76.94 82 VAL A C 1
ATOM 635 O O . VAL A 1 82 ? -5.277 -4.990 -11.017 1.00 76.94 82 VAL A O 1
ATOM 638 N N . LEU A 1 83 ? -3.455 -4.869 -9.709 1.00 75.62 83 LEU A N 1
ATOM 639 C CA . LEU A 1 83 ? -3.624 -3.463 -9.344 1.00 75.62 83 LEU A CA 1
ATOM 640 C C . LEU A 1 83 ? -3.487 -2.547 -10.569 1.00 75.62 83 LEU A C 1
ATOM 642 O O . LEU A 1 83 ? -4.340 -1.684 -10.779 1.00 75.62 83 LEU A O 1
ATOM 646 N N . SER A 1 84 ? -2.447 -2.750 -11.378 1.00 72.88 84 SER A N 1
ATOM 647 C CA . SER A 1 84 ? -2.191 -1.976 -12.595 1.00 72.88 84 SER A CA 1
ATOM 648 C C . SER A 1 84 ? -3.326 -2.139 -13.608 1.00 72.88 84 SER A C 1
ATOM 650 O O . SER A 1 84 ? -3.899 -1.144 -14.052 1.00 72.88 84 SER A O 1
ATOM 652 N N . ASP A 1 85 ? -3.768 -3.374 -13.857 1.00 72.12 85 ASP A N 1
ATOM 653 C CA . ASP A 1 85 ? -4.904 -3.668 -14.740 1.00 72.12 85 ASP A CA 1
ATOM 654 C C . ASP A 1 85 ? -6.201 -2.999 -14.244 1.00 72.12 85 ASP A C 1
ATOM 656 O O . ASP A 1 85 ? -6.975 -2.443 -15.028 1.00 72.12 85 ASP A O 1
ATOM 660 N N . SER A 1 86 ? -6.417 -2.976 -12.925 1.00 67.25 86 SER A N 1
ATOM 661 C CA . SER A 1 86 ? -7.574 -2.314 -12.307 1.00 67.25 86 SER A CA 1
ATOM 662 C C . SER A 1 86 ? -7.525 -0.784 -12.429 1.00 67.25 86 SER A C 1
ATOM 664 O O . SER A 1 86 ? -8.574 -0.146 -12.539 1.00 67.25 86 SER A O 1
ATOM 666 N N . MET A 1 87 ? -6.333 -0.179 -12.421 1.00 65.38 87 MET A N 1
ATOM 667 C CA . MET A 1 87 ? -6.150 1.263 -12.633 1.00 65.38 87 MET A CA 1
ATOM 668 C C . MET A 1 87 ? -6.362 1.649 -14.099 1.00 65.38 87 MET A C 1
ATOM 670 O O . MET A 1 87 ? -7.071 2.617 -14.382 1.00 65.38 87 MET A O 1
ATOM 674 N N . VAL A 1 88 ? -5.820 0.862 -15.031 1.00 61.72 88 VAL A N 1
ATOM 675 C CA . VAL A 1 88 ? -5.966 1.086 -16.477 1.00 61.72 88 VAL A CA 1
ATOM 676 C C . VAL A 1 88 ? -7.423 0.911 -16.914 1.00 61.72 88 VAL A C 1
ATOM 678 O O . VAL A 1 88 ? -7.971 1.777 -17.595 1.00 61.72 88 VAL A O 1
ATOM 681 N N . SER A 1 89 ? -8.110 -0.129 -16.431 1.00 52.59 89 SER A N 1
ATOM 682 C CA . SER A 1 89 ? -9.531 -0.356 -16.735 1.00 52.59 89 SER A CA 1
ATOM 683 C C . SER A 1 89 ? -10.461 0.745 -16.198 1.00 52.59 89 SER A C 1
ATOM 685 O O . SER A 1 89 ? -11.575 0.899 -16.707 1.00 52.59 89 SER A O 1
ATOM 687 N N . GLY A 1 90 ? -10.036 1.499 -15.177 1.00 45.66 90 GLY A N 1
ATOM 688 C CA . GLY A 1 90 ? -10.764 2.657 -14.650 1.00 45.66 90 GLY A CA 1
ATOM 689 C C . GLY A 1 90 ? -10.525 3.952 -15.436 1.00 45.66 90 GLY A C 1
ATOM 690 O O . GLY A 1 90 ? -11.390 4.828 -15.435 1.00 45.66 90 GLY A O 1
ATOM 691 N N . ILE A 1 91 ? -9.385 4.068 -16.124 1.00 44.47 91 ILE A N 1
ATOM 692 C CA . ILE A 1 91 ? -9.012 5.226 -16.952 1.00 44.47 91 ILE A CA 1
ATOM 693 C C . ILE A 1 91 ? -9.665 5.162 -18.339 1.00 44.47 91 ILE A C 1
ATOM 695 O O . ILE A 1 91 ? -10.109 6.195 -18.838 1.00 44.47 91 ILE A O 1
ATOM 699 N N . ASP A 1 92 ? -9.832 3.968 -18.915 1.00 36.16 92 ASP A N 1
ATOM 700 C CA . ASP A 1 92 ? -10.453 3.794 -20.242 1.00 36.16 92 ASP A CA 1
ATOM 701 C C . ASP A 1 92 ? -11.973 4.087 -20.264 1.00 36.16 92 ASP A C 1
ATOM 703 O O . ASP A 1 92 ? -12.570 4.268 -21.321 1.00 36.16 92 ASP A O 1
ATOM 707 N N . ASN A 1 93 ? -12.612 4.211 -19.091 1.00 34.69 93 ASN A N 1
ATOM 708 C CA . ASN A 1 93 ? -14.022 4.608 -18.951 1.00 34.69 93 ASN A CA 1
ATOM 709 C C . ASN A 1 93 ? -14.224 6.033 -18.408 1.00 34.69 93 ASN A C 1
ATOM 711 O O . ASN A 1 93 ? -15.344 6.406 -18.048 1.00 34.69 93 ASN A O 1
ATOM 715 N N . ALA A 1 94 ? -13.183 6.868 -18.366 1.00 35.22 94 ALA A N 1
ATOM 716 C CA . ALA A 1 94 ? -13.397 8.306 -18.268 1.00 35.22 94 ALA A CA 1
ATOM 717 C C . ALA A 1 94 ? -13.715 8.820 -19.682 1.00 35.22 94 ALA A C 1
ATOM 719 O O . ALA A 1 94 ? -12.850 8.720 -20.555 1.00 35.22 94 ALA A O 1
ATOM 720 N N . PRO A 1 95 ? -14.915 9.373 -19.962 1.00 35.41 95 PRO A N 1
ATOM 721 C CA . PRO A 1 95 ? -15.160 9.999 -21.249 1.00 35.41 95 PRO A CA 1
ATOM 722 C C . PRO A 1 95 ? -14.135 11.117 -21.396 1.00 35.41 95 PRO A C 1
ATOM 724 O O . PRO A 1 95 ? -14.168 12.123 -20.681 1.00 35.41 95 PRO A O 1
ATOM 727 N N . SER A 1 96 ? -13.195 10.903 -22.311 1.00 37.25 96 SER A N 1
ATOM 728 C CA . SER A 1 96 ? -12.291 11.923 -22.800 1.00 37.25 96 SER A CA 1
ATOM 729 C C . SER A 1 96 ? -13.144 13.152 -23.098 1.00 37.25 96 SER A C 1
ATOM 731 O O . SER A 1 96 ? -14.056 13.117 -23.929 1.00 37.25 96 SER A O 1
ATOM 733 N N . LYS A 1 97 ? -12.904 14.244 -22.363 1.00 41.72 97 LYS A N 1
ATOM 734 C CA . LYS A 1 97 ? -13.446 15.554 -22.713 1.00 41.72 97 LYS A CA 1
ATOM 735 C C . LYS A 1 97 ? -12.902 15.884 -24.100 1.00 41.72 97 LYS A C 1
ATOM 737 O O . LYS A 1 97 ? -11.828 16.464 -24.226 1.00 41.72 97 LYS A O 1
ATOM 742 N N . LYS A 1 98 ? -13.641 15.494 -25.144 1.00 37.84 98 LYS A N 1
ATOM 743 C CA . LYS A 1 98 ? -13.487 16.037 -26.489 1.00 37.84 98 LYS A CA 1
ATOM 744 C C . LYS A 1 98 ? -13.549 17.548 -26.339 1.00 37.84 98 LYS A C 1
ATOM 746 O O . LYS A 1 98 ? -14.553 18.089 -25.869 1.00 37.84 98 LYS A O 1
ATOM 751 N N . G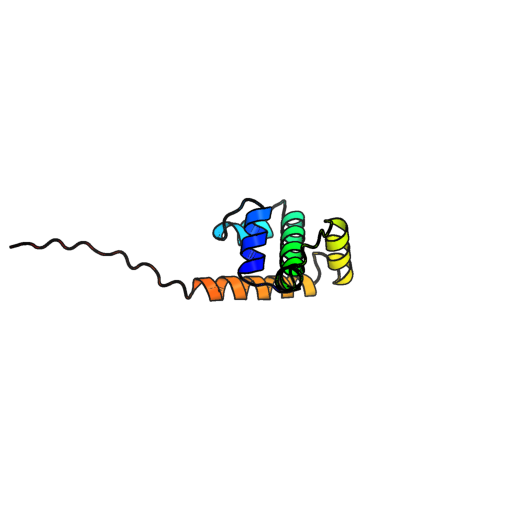LY A 1 99 ? -12.443 18.196 -26.692 1.00 38.12 99 GLY A N 1
ATOM 752 C CA . GLY A 1 99 ? -12.350 19.640 -26.795 1.00 38.12 99 GLY A CA 1
ATOM 753 C C . GLY A 1 99 ? -13.551 20.163 -27.570 1.00 38.12 99 GLY A C 1
ATOM 754 O O . GLY A 1 99 ? -13.841 19.727 -28.684 1.00 38.12 99 GLY A O 1
ATOM 755 N N . LYS A 1 100 ? -14.291 21.066 -26.937 1.00 34.44 100 LYS A N 1
ATOM 756 C CA . LYS A 1 100 ? -15.357 21.813 -27.581 1.00 34.44 100 LYS A CA 1
ATOM 757 C C . LYS A 1 100 ? -14.666 22.818 -28.506 1.00 34.44 100 LYS A C 1
ATOM 759 O O . LYS A 1 100 ? -14.207 23.853 -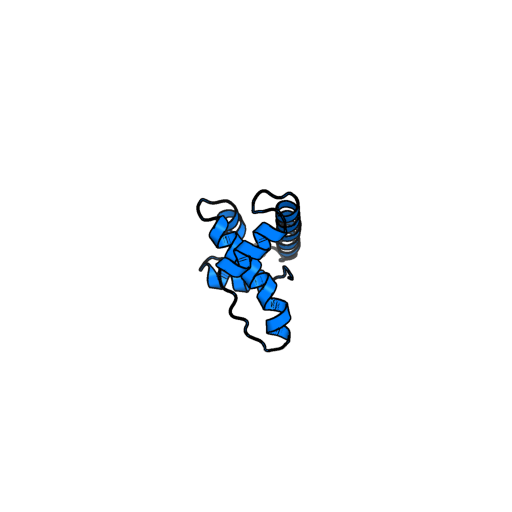28.034 1.00 34.44 100 LYS A O 1
ATOM 764 N N . SER A 1 101 ? -14.530 22.485 -29.793 1.00 38.00 101 SER A N 1
ATOM 765 C CA . SER A 1 101 ? -14.239 23.483 -30.827 1.00 38.00 101 SER A CA 1
ATOM 766 C C . SER A 1 101 ? -15.346 24.528 -30.785 1.00 38.00 101 SER A C 1
ATOM 768 O O . SER A 1 101 ? -16.502 24.239 -31.094 1.00 38.00 101 SER A O 1
ATOM 770 N N . SER A 1 102 ? -14.993 25.731 -30.350 1.00 38.03 102 SER A N 1
ATOM 771 C CA . SER A 1 102 ? -15.846 26.909 -30.427 1.00 38.03 102 SER A CA 1
ATOM 772 C C . SER A 1 102 ? -15.797 27.449 -31.856 1.00 38.03 102 SER A C 1
ATOM 774 O O . SER A 1 102 ? -15.005 28.336 -32.154 1.00 38.03 102 SER A O 1
ATOM 776 N N . ASP A 1 103 ? -16.629 26.901 -32.742 1.00 40.66 103 ASP A N 1
ATOM 777 C CA . ASP A 1 103 ? -17.010 27.574 -33.987 1.00 40.66 103 ASP A CA 1
ATOM 778 C C . ASP A 1 103 ? -18.084 28.614 -33.632 1.00 40.66 103 ASP A C 1
ATOM 780 O O . ASP A 1 103 ? -19.239 28.283 -33.357 1.00 40.66 103 ASP A O 1
ATOM 784 N N . VAL A 1 104 ? -17.679 29.882 -33.518 1.00 42.09 104 VAL A N 1
ATOM 785 C CA . VAL A 1 104 ? -18.610 31.007 -33.371 1.00 42.09 104 VAL A CA 1
ATOM 786 C C . VAL A 1 104 ? -18.873 31.566 -34.760 1.00 42.09 104 VAL A C 1
ATOM 788 O O . VAL A 1 104 ? -18.170 32.454 -35.234 1.00 42.09 104 VAL A O 1
ATOM 791 N N . LYS A 1 105 ? -19.923 31.054 -35.399 1.00 43.62 105 LYS A N 1
ATOM 792 C CA . LYS A 1 105 ? -20.578 31.691 -36.539 1.00 43.62 105 LYS A CA 1
ATOM 793 C C . LYS A 1 105 ? -21.839 32.391 -36.030 1.00 43.62 105 LYS A C 1
ATOM 795 O O . LYS A 1 105 ? -22.771 31.734 -35.569 1.00 43.62 105 LYS A O 1
ATOM 800 N N . LYS A 1 106 ? -21.869 33.723 -36.089 1.00 47.81 106 LYS A N 1
ATOM 801 C CA . LYS A 1 106 ? -23.101 34.513 -35.968 1.00 47.81 106 LYS A CA 1
ATOM 802 C C . LYS A 1 106 ? -23.234 35.415 -37.190 1.00 47.81 106 LYS A C 1
ATOM 804 O O . LYS A 1 106 ? -22.284 36.110 -37.540 1.00 47.81 106 LYS A O 1
ATOM 809 N N . ASN A 1 107 ? -24.406 35.283 -37.812 1.00 46.47 107 ASN A N 1
ATOM 810 C CA . ASN A 1 107 ? -24.994 36.152 -38.828 1.00 46.47 107 ASN A CA 1
ATOM 811 C C . ASN A 1 107 ? -24.962 37.630 -38.441 1.00 46.47 107 ASN A C 1
ATOM 813 O O . ASN A 1 107 ? -25.071 37.914 -37.225 1.00 46.47 107 ASN A O 1
#

Secondary structure (DSSP, 8-state):
---SHHHHHHHHHHHT--GGGHHHHTTSTTHHHHHHHHHHHHHHHHHHHTT------HHHHHHHHHHTT-TT-HHHHHHHHHHHHHHHHHHTTS-------------

Organism: NCBI:txid1710896

Sequence (107 aa):
MRFCTWSLKRFCQVQGISPAEIGDALSGESTLDAIVNLLRSAAEYPLYKEGITPNFTDLEVCDWIDDIGGIASTKLQDIFKVLSDSMVSGIDNAPSKKGKSSDVKKN

Foldseek 3Di:
DAQDPQLLVQLCVVVVHDSVCLVVCCVDPVNLVSLLSSVVSRVQVVCVVVVHRDDDDSVNSQVVCVVQPHPPDPSVVVVVVVNVVNSVVVVVPPPPPPDDPPPDDDD

pLDDT: mean 75.89, std 17.52, range [34.44, 92.25]

Radius of gyration: 18.11 Å; chains: 1; bounding box: 38×50×52 Å